Protein AF-A0A2S4XGX0-F1 (afdb_monomer_lite)

Secondary structure (DSSP, 8-state):
-TT-S-EEEESSHHHHHHHHTT--EEEE-SSS-HHHHSPPS-TTEEEE----S---TT-SS--TTGGGS-HHHHHHHHHHHHHHTPPPPPS----S------PPP------PPTT------PPPP------

Structure (mmCIF, N/CA/C/O backbone):
data_AF-A0A2S4XGX0-F1
#
_entry.id   AF-A0A2S4XGX0-F1
#
loop_
_atom_site.group_PDB
_atom_site.id
_atom_site.type_symbol
_atom_site.label_atom_id
_atom_site.label_alt_id
_atom_site.label_comp_id
_atom_site.label_asym_id
_atom_site.label_entity_id
_atom_site.label_seq_id
_atom_site.pdbx_PDB_ins_code
_atom_site.Cartn_x
_atom_site.Cartn_y
_atom_site.Cartn_z
_atom_site.occupancy
_atom_site.B_iso_or_equiv
_atom_site.auth_seq_id
_atom_site.auth_comp_id
_atom_site.auth_asym_id
_atom_site.auth_atom_id
_atom_site.pdbx_PDB_model_num
ATOM 1 N N . ILE A 1 1 ? -14.931 5.003 2.226 1.00 93.81 1 ILE A N 1
ATOM 2 C CA . ILE A 1 1 ? -13.626 5.184 2.912 1.00 93.81 1 ILE A CA 1
ATOM 3 C C . ILE A 1 1 ? -13.828 5.343 4.414 1.00 93.81 1 ILE A C 1
ATOM 5 O O . ILE A 1 1 ? -13.531 4.396 5.116 1.00 93.81 1 ILE A O 1
ATOM 9 N N . ALA A 1 2 ? -14.441 6.429 4.902 1.00 95.38 2 ALA A N 1
ATOM 10 C CA . ALA A 1 2 ? -14.555 6.726 6.343 1.00 95.38 2 ALA A CA 1
ATOM 11 C C . ALA A 1 2 ? -15.197 5.637 7.242 1.00 95.38 2 ALA A C 1
ATOM 13 O O . ALA A 1 2 ? -15.008 5.664 8.453 1.00 95.38 2 ALA A O 1
ATOM 14 N N . GLN A 1 3 ? -15.977 4.712 6.675 1.00 94.31 3 GLN A N 1
ATOM 15 C CA . GLN A 1 3 ? -16.642 3.620 7.403 1.00 94.31 3 GLN A CA 1
ATOM 16 C C . GLN A 1 3 ? -16.050 2.232 7.097 1.00 94.31 3 GLN A C 1
ATOM 18 O O . GLN A 1 3 ? -16.611 1.229 7.523 1.00 94.31 3 GLN A O 1
ATOM 23 N N . ALA A 1 4 ? -14.961 2.147 6.327 1.00 95.56 4 ALA A N 1
ATOM 24 C CA . ALA A 1 4 ? -14.308 0.867 6.064 1.00 95.56 4 ALA A CA 1
ATOM 25 C C . ALA A 1 4 ? -13.554 0.388 7.314 1.00 95.56 4 ALA A C 1
ATOM 27 O O . ALA A 1 4 ? -12.983 1.204 8.036 1.00 95.56 4 ALA A O 1
ATOM 28 N N . ALA A 1 5 ? -13.522 -0.929 7.536 1.00 94.56 5 ALA A N 1
ATOM 29 C CA . ALA A 1 5 ? -12.674 -1.528 8.567 1.00 94.56 5 ALA A CA 1
ATOM 30 C C . ALA A 1 5 ? -11.188 -1.353 8.213 1.00 94.56 5 ALA A C 1
ATOM 32 O O . ALA A 1 5 ? -10.407 -0.862 9.022 1.00 94.56 5 ALA A O 1
ATOM 33 N N . VAL A 1 6 ? -10.828 -1.666 6.963 1.00 96.81 6 VAL A N 1
ATOM 34 C CA . VAL A 1 6 ? -9.501 -1.438 6.379 1.00 96.81 6 VAL A CA 1
ATOM 35 C C . VAL A 1 6 ? -9.666 -1.042 4.907 1.00 96.81 6 VAL A C 1
ATOM 37 O O . VAL A 1 6 ? -10.494 -1.620 4.202 1.00 96.81 6 VAL A O 1
ATOM 40 N N . LEU A 1 7 ? -8.894 -0.063 4.427 1.00 97.88 7 LEU A N 1
ATOM 41 C CA . LEU A 1 7 ? -8.760 0.253 3.001 1.00 97.88 7 LEU A CA 1
ATOM 42 C C . LEU A 1 7 ? -7.468 -0.350 2.437 1.00 97.88 7 LEU A C 1
ATOM 44 O O . LEU A 1 7 ? -6.387 -0.076 2.949 1.00 97.88 7 LEU A O 1
ATOM 48 N N . ILE A 1 8 ? -7.569 -1.077 1.327 1.00 98.06 8 ILE A N 1
ATOM 49 C CA . ILE A 1 8 ? -6.419 -1.484 0.510 1.00 98.06 8 ILE A CA 1
ATOM 50 C C . ILE A 1 8 ? -6.469 -0.674 -0.788 1.00 98.06 8 ILE A C 1
ATOM 52 O O . ILE A 1 8 ? -7.519 -0.606 -1.426 1.00 98.06 8 ILE A O 1
ATOM 56 N N . SER A 1 9 ? -5.372 -0.014 -1.156 1.00 97.81 9 SER A N 1
ATOM 57 C CA . SER A 1 9 ? -5.316 0.867 -2.333 1.00 97.81 9 SER A CA 1
ATOM 58 C C . SER A 1 9 ? -3.892 0.976 -2.874 1.00 97.81 9 SER A C 1
ATOM 60 O O . SER A 1 9 ? -2.938 0.838 -2.115 1.00 97.81 9 SER A O 1
ATOM 62 N N . GLY A 1 10 ? -3.733 1.301 -4.158 1.00 96.44 10 GLY A N 1
ATOM 63 C CA . GLY A 1 10 ? -2.476 1.878 -4.653 1.00 96.44 10 GLY A CA 1
ATOM 64 C C . GLY A 1 10 ? -2.247 3.299 -4.112 1.00 96.44 10 GLY A C 1
ATOM 65 O O . GLY A 1 10 ? -3.129 3.858 -3.445 1.00 96.44 10 GLY A O 1
ATOM 66 N N . ASP A 1 11 ? -1.084 3.880 -4.419 1.00 94.94 11 ASP A N 1
ATOM 67 C CA . ASP A 1 11 ? -0.736 5.282 -4.125 1.00 94.94 11 ASP A CA 1
ATOM 68 C C . ASP A 1 11 ? -1.547 6.267 -4.986 1.00 94.94 11 ASP A C 1
ATOM 70 O O . ASP A 1 11 ? -1.103 6.784 -6.009 1.00 94.94 11 ASP A O 1
ATOM 74 N N . THR A 1 12 ? -2.806 6.457 -4.600 1.00 92.88 12 THR A N 1
ATOM 75 C CA . THR A 1 12 ? -3.784 7.312 -5.278 1.00 92.88 12 THR A CA 1
ATOM 76 C C . THR A 1 12 ? -4.555 8.154 -4.262 1.00 92.88 12 THR A C 1
ATOM 78 O O . THR A 1 12 ? -4.485 7.929 -3.053 1.00 92.88 12 THR A O 1
ATOM 81 N N . GLY A 1 13 ? -5.383 9.096 -4.736 1.00 95.00 13 GLY A N 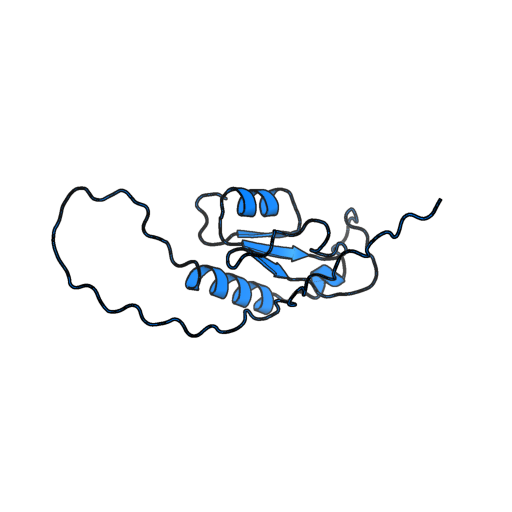1
ATOM 82 C CA . GLY A 1 13 ? -6.215 9.966 -3.884 1.00 95.00 13 GLY A CA 1
ATOM 83 C C . GLY A 1 13 ? -6.993 9.235 -2.775 1.00 95.00 13 GLY A C 1
ATOM 84 O O . GLY A 1 13 ? -7.122 9.736 -1.661 1.00 95.00 13 GLY A O 1
ATOM 85 N N . THR A 1 14 ? -7.453 8.011 -3.036 1.00 97.06 14 THR A N 1
ATOM 86 C CA . THR A 1 14 ? -8.114 7.127 -2.062 1.00 97.06 14 THR A CA 1
ATOM 87 C C . THR A 1 14 ? -7.253 6.795 -0.839 1.00 97.06 14 THR A C 1
ATOM 89 O O . THR A 1 14 ? -7.779 6.790 0.275 1.00 97.06 14 THR A O 1
ATOM 92 N N . ALA A 1 15 ? -5.946 6.573 -1.004 1.00 96.88 15 ALA A N 1
ATOM 93 C CA . ALA A 1 15 ? -5.021 6.328 0.105 1.00 96.88 15 ALA A CA 1
ATOM 94 C C . ALA A 1 15 ? -4.878 7.569 1.007 1.00 96.88 15 ALA A C 1
ATOM 96 O O . ALA A 1 15 ? -4.887 7.468 2.240 1.00 96.88 15 ALA A O 1
ATOM 97 N N . HIS A 1 16 ? -4.844 8.760 0.407 1.00 96.94 16 HIS A N 1
ATOM 98 C CA . HIS A 1 16 ? -4.835 10.018 1.155 1.00 96.94 16 HIS A CA 1
ATOM 99 C C . HIS A 1 16 ? -6.152 10.260 1.898 1.00 96.94 16 HIS A C 1
ATOM 101 O O . HIS A 1 16 ? -6.134 10.705 3.044 1.00 96.94 16 HIS A O 1
ATOM 107 N N . LEU A 1 17 ? -7.296 9.905 1.303 1.00 98.00 17 LEU A N 1
ATOM 108 C CA . LEU A 1 17 ? -8.590 9.984 1.984 1.00 98.00 17 LEU A CA 1
ATOM 109 C C . LEU A 1 17 ? -8.671 9.034 3.187 1.00 98.00 17 LEU A C 1
ATOM 111 O O . LEU A 1 17 ? -9.249 9.407 4.206 1.00 98.00 17 LEU A O 1
ATOM 115 N N . ALA A 1 18 ? -8.077 7.837 3.119 1.00 97.31 18 ALA A N 1
ATOM 116 C CA . ALA A 1 18 ? -7.988 6.966 4.295 1.00 97.31 18 ALA A CA 1
ATOM 117 C C . ALA A 1 18 ? -7.156 7.599 5.414 1.00 97.31 18 ALA A C 1
ATOM 119 O O . ALA A 1 18 ? -7.566 7.559 6.573 1.00 97.31 18 ALA A O 1
ATOM 120 N N . THR A 1 19 ? -6.050 8.256 5.058 1.00 96.06 19 THR A N 1
ATOM 121 C CA . THR A 1 19 ? -5.228 9.011 6.014 1.00 96.06 19 THR A CA 1
ATOM 122 C C . THR A 1 19 ? -6.029 10.153 6.648 1.00 96.06 19 THR A C 1
ATOM 124 O O . THR A 1 19 ? -6.073 10.273 7.870 1.00 96.06 19 THR A O 1
ATOM 127 N N . ALA A 1 20 ? -6.739 10.947 5.839 1.00 96.56 20 ALA A N 1
ATOM 128 C CA . ALA A 1 20 ? -7.548 12.076 6.304 1.00 96.56 20 ALA A CA 1
ATOM 129 C C . ALA A 1 20 ? -8.703 11.655 7.230 1.00 96.56 20 ALA A C 1
ATOM 131 O O . ALA A 1 20 ? -9.023 12.357 8.186 1.00 96.56 20 ALA A O 1
ATOM 132 N N . HIS A 1 21 ? -9.313 10.496 6.975 1.00 96.56 21 HIS A N 1
ATOM 133 C CA . HIS A 1 21 ? -10.384 9.948 7.809 1.00 96.56 21 HIS A CA 1
ATOM 134 C C . HIS A 1 21 ? -9.890 9.041 8.945 1.00 96.56 21 HIS A C 1
ATOM 136 O O . HIS A 1 21 ? -10.717 8.455 9.646 1.00 96.56 21 HIS A O 1
ATOM 142 N N . ALA A 1 22 ? -8.572 8.895 9.125 1.00 94.88 22 ALA A N 1
ATOM 143 C CA . ALA A 1 22 ? -7.961 7.944 10.059 1.00 94.88 22 ALA A CA 1
ATOM 144 C C . ALA A 1 22 ? -8.487 6.497 9.909 1.00 94.88 22 ALA A C 1
ATOM 146 O O . ALA A 1 22 ? -8.479 5.713 10.869 1.00 94.88 22 ALA A O 1
ATOM 147 N N . THR A 1 23 ? -8.945 6.151 8.701 1.00 96.25 23 THR A N 1
ATOM 148 C CA . THR A 1 23 ? -9.368 4.805 8.316 1.00 96.25 23 THR A CA 1
ATOM 149 C C . THR A 1 23 ? -8.123 3.928 8.203 1.00 96.25 23 THR A C 1
ATOM 151 O O . THR A 1 23 ? -7.210 4.314 7.469 1.00 96.25 23 THR A O 1
ATOM 154 N N . PRO A 1 24 ? -8.057 2.771 8.889 1.00 96.94 24 PRO A N 1
ATOM 155 C CA . PRO A 1 24 ? -6.921 1.863 8.765 1.00 96.94 24 PRO A CA 1
ATOM 156 C C . PRO A 1 24 ? -6.648 1.527 7.301 1.00 96.94 24 PRO A C 1
ATOM 158 O O . PRO A 1 24 ? -7.591 1.313 6.535 1.00 96.94 24 PRO A O 1
ATOM 161 N N . SER A 1 25 ? -5.384 1.509 6.883 1.00 97.12 25 SER A N 1
ATOM 162 C CA . SER A 1 25 ? -5.067 1.297 5.472 1.00 97.12 25 SER A CA 1
ATOM 163 C C . SER A 1 25 ? -3.772 0.549 5.207 1.00 97.12 25 SER A C 1
ATOM 165 O O . SER A 1 25 ? -2.792 0.666 5.944 1.00 97.12 25 SER A O 1
ATOM 167 N N . VAL A 1 26 ? -3.769 -0.162 4.083 1.00 98.12 26 VAL A N 1
ATOM 168 C CA . VAL A 1 26 ? -2.592 -0.737 3.438 1.00 98.12 26 VAL A CA 1
ATOM 169 C C . VAL A 1 26 ? -2.469 -0.098 2.056 1.00 98.12 26 VAL A C 1
ATOM 171 O O . VAL A 1 26 ? -3.332 -0.289 1.198 1.00 98.12 26 VAL A O 1
ATOM 174 N N . THR A 1 27 ? -1.415 0.685 1.848 1.00 98.25 27 THR A N 1
ATOM 175 C CA . THR A 1 27 ? -1.142 1.357 0.575 1.00 98.25 27 THR A CA 1
ATOM 176 C C . THR A 1 27 ? -0.011 0.644 -0.156 1.00 98.25 27 THR A C 1
ATOM 178 O O . THR A 1 27 ? 1.059 0.434 0.417 1.00 98.25 27 THR A O 1
ATOM 181 N N . LEU A 1 28 ? -0.252 0.274 -1.412 1.00 97.94 28 LEU A N 1
ATOM 182 C CA . LEU A 1 28 ? 0.685 -0.452 -2.265 1.00 97.94 28 LEU A CA 1
ATOM 183 C C . LEU A 1 28 ? 1.453 0.539 -3.142 1.00 97.94 28 LEU A C 1
ATOM 185 O O . LEU A 1 28 ? 0.849 1.288 -3.912 1.00 97.94 28 LEU A O 1
ATOM 189 N N . PHE A 1 29 ? 2.778 0.532 -3.037 1.00 97.31 29 PHE A N 1
ATOM 190 C CA . PHE A 1 29 ? 3.655 1.384 -3.835 1.00 97.31 29 PHE A CA 1
ATOM 191 C C . PHE A 1 29 ? 4.424 0.547 -4.855 1.00 97.31 29 PHE A C 1
ATOM 193 O O . PHE A 1 29 ? 4.901 -0.543 -4.543 1.00 97.31 29 PHE A O 1
ATOM 200 N N . GLY A 1 30 ? 4.586 1.089 -6.061 1.00 95.50 30 GLY A N 1
ATOM 201 C CA . GLY A 1 30 ? 5.454 0.526 -7.097 1.00 95.50 30 GLY A CA 1
ATOM 202 C C . GLY A 1 30 ? 6.640 1.443 -7.396 1.00 95.50 30 GLY A C 1
ATOM 203 O O . GLY A 1 30 ? 7.608 1.455 -6.629 1.00 95.50 30 GLY A O 1
ATOM 204 N N . PRO A 1 31 ? 6.560 2.255 -8.465 1.00 95.12 31 PRO A N 1
ATOM 205 C CA . PRO A 1 31 ? 7.704 3.005 -8.983 1.00 95.12 31 PRO A CA 1
ATOM 206 C C . PRO A 1 31 ? 8.088 4.201 -8.105 1.00 95.12 31 PRO A C 1
ATOM 208 O O . PRO A 1 31 ? 9.234 4.655 -8.120 1.00 95.12 31 PRO A O 1
ATOM 211 N N . VAL A 1 32 ? 7.132 4.725 -7.333 1.00 94.38 32 VAL A N 1
ATOM 212 C CA . VAL A 1 32 ? 7.313 5.911 -6.496 1.00 94.38 32 VAL A CA 1
ATOM 213 C C . VAL A 1 32 ? 7.466 5.486 -5.037 1.00 94.38 32 VAL A C 1
ATOM 215 O O . VAL A 1 32 ? 6.612 4.775 -4.513 1.00 94.38 32 VAL A O 1
ATOM 218 N N . PRO A 1 33 ? 8.543 5.900 -4.350 1.00 93.75 33 PRO A N 1
ATOM 219 C CA . PRO A 1 33 ? 8.773 5.499 -2.974 1.00 93.75 33 PRO A CA 1
ATOM 220 C C . PRO A 1 33 ? 7.821 6.218 -2.001 1.00 93.75 33 PRO A C 1
ATOM 222 O O . PRO A 1 33 ? 7.621 7.432 -2.121 1.00 93.75 33 PRO A O 1
ATOM 225 N N . PRO A 1 34 ? 7.365 5.541 -0.930 1.00 95.12 34 PRO A N 1
ATOM 226 C CA . PRO A 1 34 ? 6.419 6.100 0.039 1.00 95.12 34 PRO A CA 1
ATOM 227 C C . PRO A 1 34 ? 6.956 7.308 0.816 1.00 95.12 34 PRO A C 1
ATOM 229 O O . PRO A 1 34 ? 6.189 8.042 1.422 1.00 95.12 34 PRO A O 1
ATOM 232 N N . ARG A 1 35 ? 8.265 7.584 0.792 1.00 93.50 35 ARG A N 1
ATOM 233 C CA . ARG A 1 35 ? 8.827 8.796 1.418 1.00 93.50 35 ARG A CA 1
ATOM 234 C C . ARG A 1 35 ? 8.378 10.105 0.753 1.00 93.50 35 ARG A C 1
ATOM 236 O O . ARG A 1 35 ? 8.573 11.159 1.346 1.00 93.50 35 ARG A O 1
ATOM 243 N N . LEU A 1 36 ? 7.876 10.046 -0.484 1.00 93.50 36 LEU A N 1
ATOM 244 C CA . LEU A 1 36 ? 7.464 11.229 -1.245 1.00 93.50 36 LEU A CA 1
ATOM 245 C C . LEU A 1 36 ? 5.987 11.563 -1.021 1.00 93.50 36 LEU A C 1
ATOM 247 O O . LEU A 1 36 ? 5.667 12.721 -0.775 1.00 93.50 36 LEU A O 1
ATOM 251 N N . TRP A 1 37 ? 5.119 10.548 -1.065 1.00 92.12 37 TRP A N 1
ATOM 252 C CA . TRP A 1 37 ? 3.659 10.725 -1.028 1.00 92.12 37 TRP A CA 1
ATOM 253 C C . TRP A 1 37 ? 2.943 9.800 -0.043 1.00 92.12 37 TRP A C 1
ATOM 255 O O . TRP A 1 37 ? 1.732 9.885 0.131 1.00 92.12 37 TRP A O 1
ATOM 265 N N . GLY A 1 38 ? 3.677 8.928 0.645 1.00 93.25 38 GLY A N 1
ATOM 266 C CA . GLY A 1 38 ? 3.090 7.986 1.582 1.00 93.25 38 GLY A CA 1
ATOM 267 C C . GLY A 1 38 ? 2.526 8.639 2.843 1.00 93.25 38 GLY A C 1
ATOM 268 O O . GLY A 1 38 ? 2.809 9.802 3.150 1.00 93.25 38 GLY A O 1
ATOM 269 N N . PRO A 1 39 ? 1.707 7.883 3.594 1.00 92.69 39 PRO A N 1
ATOM 270 C CA . PRO A 1 39 ? 1.096 8.379 4.816 1.00 92.69 39 PRO A CA 1
ATOM 271 C C . PRO A 1 39 ? 2.174 8.765 5.845 1.00 92.69 39 PRO A C 1
ATOM 273 O O . PRO A 1 39 ? 3.217 8.106 5.926 1.00 92.69 39 PRO A O 1
ATOM 276 N N . 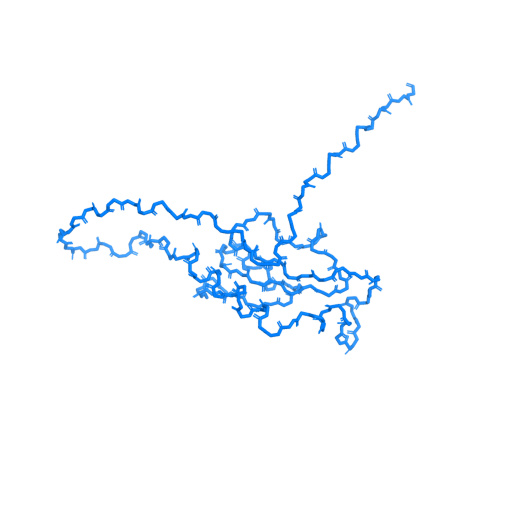PRO A 1 40 ? 1.932 9.792 6.681 1.00 91.31 40 PRO A N 1
ATOM 277 C CA . PRO A 1 40 ? 2.789 10.073 7.825 1.00 91.31 40 PRO A CA 1
ATOM 278 C C . PRO A 1 40 ? 2.933 8.839 8.735 1.00 91.31 40 PRO A C 1
ATOM 280 O O . PRO A 1 40 ? 1.993 8.041 8.823 1.00 91.31 40 PRO A O 1
ATOM 283 N N . PRO A 1 41 ? 4.059 8.684 9.460 1.00 88.94 41 PRO A N 1
ATOM 284 C CA . PRO A 1 41 ? 4.266 7.551 10.358 1.00 88.94 41 PRO A CA 1
ATOM 285 C C . PRO A 1 41 ? 3.114 7.386 11.359 1.00 88.94 41 PRO A C 1
ATOM 287 O O . PRO A 1 41 ? 2.849 8.269 12.174 1.00 88.94 41 PRO A O 1
ATOM 290 N N . SER A 1 42 ? 2.425 6.250 11.289 1.00 88.94 42 SER A N 1
ATOM 291 C CA . SER A 1 42 ? 1.244 5.939 12.093 1.00 88.94 42 SER A CA 1
ATOM 292 C C . SER A 1 42 ? 1.066 4.429 12.185 1.00 88.94 42 SER A C 1
ATOM 294 O O . SER A 1 42 ? 1.401 3.702 11.255 1.00 88.94 42 SER A O 1
ATOM 296 N N . GLU A 1 43 ? 0.494 3.949 13.288 1.00 89.19 43 GLU A N 1
ATOM 297 C CA . GLU A 1 43 ? 0.134 2.533 13.432 1.00 89.19 43 GLU A CA 1
ATOM 298 C C . GLU A 1 43 ? -1.082 2.157 12.563 1.00 89.19 43 GLU A C 1
ATOM 300 O O . GLU A 1 43 ? -1.266 0.983 12.263 1.00 89.19 43 GLU A O 1
ATOM 305 N N . ARG A 1 44 ? -1.865 3.148 12.102 1.00 92.56 44 ARG A N 1
ATOM 306 C CA . ARG A 1 44 ? -3.085 2.955 11.292 1.00 92.56 44 ARG A CA 1
ATOM 307 C C . ARG A 1 44 ? -2.828 2.765 9.798 1.00 92.56 44 ARG A C 1
ATOM 309 O O . ARG A 1 44 ? -3.740 2.377 9.076 1.00 92.56 44 ARG A O 1
ATOM 316 N N . HIS A 1 45 ? -1.635 3.106 9.316 1.00 95.31 45 HIS A N 1
ATOM 317 C CA . HIS A 1 45 ? -1.349 3.141 7.885 1.00 95.31 45 HIS A CA 1
ATOM 318 C C . HIS A 1 45 ? -0.049 2.400 7.592 1.00 95.31 45 HIS A C 1
ATOM 320 O O . HIS A 1 45 ? 1.026 2.804 8.033 1.00 95.31 45 HIS A O 1
ATOM 326 N N . THR A 1 46 ? -0.147 1.324 6.821 1.00 96.44 46 THR A N 1
ATOM 327 C CA . THR A 1 46 ? 1.000 0.553 6.346 1.00 96.44 46 THR A CA 1
ATOM 328 C C . THR A 1 46 ? 1.248 0.874 4.879 1.00 96.44 46 THR A C 1
ATOM 330 O O . THR A 1 46 ? 0.344 0.762 4.058 1.00 96.44 46 THR A O 1
ATOM 333 N N . ALA A 1 47 ? 2.480 1.248 4.540 1.00 97.31 47 ALA A N 1
ATOM 334 C CA . ALA A 1 47 ? 2.943 1.329 3.160 1.00 97.31 47 ALA A CA 1
ATOM 335 C C . ALA A 1 47 ? 3.734 0.057 2.829 1.00 97.31 47 ALA A C 1
ATOM 337 O O . ALA A 1 47 ? 4.765 -0.194 3.455 1.00 97.31 47 ALA A O 1
ATOM 338 N N . LEU A 1 48 ? 3.253 -0.732 1.868 1.00 97.75 48 LEU A N 1
ATOM 339 C CA . LEU A 1 48 ? 3.989 -1.866 1.314 1.00 97.75 48 LEU A CA 1
ATOM 340 C C . LEU A 1 48 ? 4.758 -1.395 0.087 1.00 97.75 48 LEU A C 1
ATOM 342 O O . LEU A 1 48 ? 4.190 -0.769 -0.811 1.00 97.75 48 LEU A O 1
ATOM 346 N N . TRP A 1 49 ? 6.060 -1.657 0.079 1.00 97.12 49 TRP A N 1
ATOM 347 C CA . TRP A 1 49 ? 6.945 -1.219 -0.985 1.00 97.12 49 TRP A CA 1
ATOM 348 C C . TRP A 1 49 ? 8.228 -2.041 -0.999 1.00 97.12 49 TRP A C 1
ATOM 350 O O . TRP A 1 49 ? 8.881 -2.195 0.036 1.00 97.12 49 TRP A O 1
ATOM 360 N N . HIS A 1 50 ? 8.631 -2.478 -2.190 1.00 95.94 50 HIS A N 1
ATOM 361 C CA . HIS A 1 50 ? 9.912 -3.137 -2.421 1.00 95.94 50 HIS A CA 1
ATOM 362 C C . HIS A 1 50 ? 10.837 -2.196 -3.208 1.00 95.94 50 HIS A C 1
ATOM 364 O O . HIS A 1 50 ? 10.461 -1.754 -4.294 1.00 95.94 50 HIS A O 1
ATOM 370 N N . PRO A 1 51 ? 12.040 -1.865 -2.699 1.00 94.56 51 PRO A N 1
ATOM 371 C CA . PRO A 1 51 ? 12.938 -0.935 -3.374 1.00 94.56 51 PRO A CA 1
ATOM 372 C C . PRO A 1 51 ? 13.467 -1.504 -4.696 1.00 94.56 51 PRO A C 1
ATOM 374 O O . PRO A 1 51 ? 13.760 -2.695 -4.815 1.00 94.56 51 PRO A O 1
ATOM 377 N N . GLY A 1 52 ? 13.656 -0.624 -5.676 1.00 92.25 52 GLY A N 1
ATOM 378 C CA . GLY A 1 52 ? 14.184 -0.971 -6.990 1.00 92.25 52 GLY A CA 1
ATOM 379 C C . GLY A 1 52 ? 14.494 0.262 -7.843 1.00 92.25 52 GLY A C 1
ATOM 380 O O . GLY A 1 52 ? 14.495 1.379 -7.315 1.00 92.25 52 GLY A O 1
ATOM 381 N N . PRO A 1 53 ? 14.813 0.073 -9.138 1.00 91.31 53 PRO A N 1
ATOM 382 C CA . PRO A 1 53 ? 15.068 1.187 -10.046 1.00 91.31 53 PRO A CA 1
ATOM 383 C C . PRO A 1 53 ? 13.821 2.078 -10.195 1.00 91.31 53 PRO A C 1
ATOM 385 O O . PRO A 1 53 ? 12.709 1.594 -9.985 1.00 91.31 53 PRO A O 1
ATOM 388 N N . PRO A 1 54 ? 13.978 3.362 -10.565 1.00 87.69 54 PRO A N 1
ATOM 389 C CA . PRO A 1 54 ? 12.839 4.217 -10.885 1.00 87.69 54 PRO A CA 1
ATOM 390 C C . PRO A 1 54 ? 11.996 3.610 -12.014 1.00 87.69 54 PRO A C 1
ATOM 392 O O . PRO A 1 54 ? 12.554 3.129 -13.001 1.00 87.69 54 PRO A O 1
ATOM 395 N N . GLY A 1 55 ? 10.674 3.670 -11.872 1.00 91.56 55 GLY A N 1
ATOM 396 C CA . GLY A 1 55 ? 9.718 3.300 -12.917 1.00 91.56 55 GLY A CA 1
ATOM 397 C C . GLY A 1 55 ? 8.815 4.472 -13.307 1.00 91.56 55 GLY A C 1
ATOM 398 O O . GLY A 1 55 ? 8.969 5.583 -12.792 1.00 91.56 55 GLY A O 1
ATOM 399 N N . ASP A 1 56 ? 7.871 4.223 -14.213 1.00 94.62 56 ASP A N 1
ATOM 400 C CA . ASP A 1 56 ? 6.908 5.222 -14.686 1.00 94.62 56 ASP A CA 1
ATOM 401 C C . ASP A 1 56 ? 5.601 5.157 -13.867 1.00 94.62 56 ASP A C 1
ATOM 403 O O . ASP A 1 56 ? 4.851 4.188 -14.001 1.00 94.62 56 ASP A O 1
ATOM 407 N N . PRO A 1 57 ? 5.284 6.161 -13.024 1.00 92.19 57 PRO A N 1
ATOM 408 C CA . PRO A 1 57 ? 4.024 6.196 -12.275 1.00 92.19 57 PRO A CA 1
ATOM 409 C C . PRO A 1 57 ? 2.777 6.378 -13.146 1.00 92.19 57 PRO A C 1
ATOM 411 O O . PRO A 1 57 ? 1.666 6.183 -12.655 1.00 92.19 57 PRO A O 1
ATOM 414 N N . HIS A 1 58 ? 2.941 6.783 -14.405 1.00 92.50 58 HIS A N 1
ATOM 415 C CA . HIS A 1 58 ? 1.857 7.024 -15.354 1.00 92.50 58 HIS A CA 1
ATOM 416 C C . HIS A 1 58 ? 1.853 6.008 -16.506 1.00 92.50 58 HIS A C 1
ATOM 418 O O . HIS A 1 58 ? 1.142 6.206 -17.493 1.00 92.50 58 HIS A O 1
ATOM 424 N N . GLY A 1 59 ? 2.624 4.924 -16.370 1.00 92.81 59 GLY A N 1
ATOM 425 C CA . GLY A 1 59 ? 2.703 3.857 -17.357 1.00 92.81 59 GLY A CA 1
ATOM 426 C C . GLY A 1 59 ? 1.362 3.148 -17.558 1.00 92.81 59 GLY A C 1
ATOM 427 O O . GLY A 1 59 ? 0.504 3.115 -16.676 1.00 92.81 59 GLY A O 1
ATOM 428 N N . THR A 1 60 ? 1.179 2.552 -18.734 1.00 96.25 60 THR A N 1
ATOM 429 C CA . THR A 1 60 ? -0.041 1.795 -19.067 1.00 96.25 60 THR A CA 1
ATOM 430 C C . THR A 1 60 ? -0.014 0.352 -18.567 1.00 96.25 60 THR A C 1
ATOM 432 O O . THR A 1 60 ? -1.042 -0.315 -18.601 1.00 96.25 60 THR A O 1
ATOM 435 N N . GLU A 1 61 ? 1.144 -0.123 -18.109 1.00 96.12 61 GLU A N 1
ATOM 436 C CA . GLU A 1 61 ? 1.338 -1.448 -17.522 1.00 96.12 61 GLU A CA 1
ATOM 437 C C . GLU A 1 61 ? 1.692 -1.324 -16.033 1.00 96.12 61 GLU A C 1
ATOM 439 O O . GLU A 1 61 ? 2.354 -0.355 -15.644 1.00 96.12 61 GLU A O 1
ATOM 444 N N . PRO A 1 62 ? 1.303 -2.294 -15.185 1.00 95.00 62 PRO A N 1
ATOM 445 C CA . PRO A 1 62 ? 1.710 -2.302 -13.788 1.00 95.00 62 PRO A CA 1
ATOM 446 C C . PRO A 1 62 ? 3.233 -2.350 -13.638 1.00 95.00 62 PRO A C 1
ATOM 448 O O . PRO A 1 62 ? 3.914 -3.190 -14.227 1.00 95.00 62 PRO A O 1
ATOM 451 N N . ASP A 1 63 ? 3.765 -1.472 -12.791 1.00 96.31 63 ASP A N 1
ATOM 452 C CA . ASP A 1 63 ? 5.196 -1.424 -12.517 1.00 96.31 63 ASP A CA 1
ATOM 453 C C . ASP A 1 63 ? 5.701 -2.741 -11.880 1.00 96.31 63 ASP A C 1
ATOM 455 O O . ASP A 1 63 ? 5.066 -3.269 -10.957 1.00 96.31 63 ASP A O 1
ATOM 459 N N . PRO A 1 64 ? 6.869 -3.267 -12.295 1.00 96.50 64 PRO A N 1
ATOM 460 C CA . PRO A 1 64 ? 7.420 -4.495 -11.730 1.00 96.50 64 PRO A CA 1
ATOM 461 C C . PRO A 1 64 ? 7.670 -4.460 -10.218 1.00 96.50 64 PRO A C 1
ATOM 463 O O . PRO A 1 64 ? 7.704 -5.524 -9.606 1.00 96.50 64 PRO A O 1
ATOM 466 N N . LEU A 1 65 ? 7.880 -3.295 -9.592 1.00 96.25 65 LEU A N 1
ATOM 467 C CA . LEU A 1 65 ? 8.021 -3.195 -8.135 1.00 96.25 65 LEU A CA 1
ATOM 468 C C . LEU A 1 65 ? 6.678 -3.332 -7.425 1.00 96.25 65 LEU A C 1
ATOM 470 O O . LEU A 1 65 ? 6.631 -3.955 -6.366 1.00 96.25 65 LEU A O 1
ATOM 474 N N . LEU A 1 66 ? 5.589 -2.834 -8.023 1.00 96.81 66 LEU A N 1
ATOM 475 C CA . LEU A 1 66 ? 4.238 -3.077 -7.511 1.00 96.81 66 LEU A CA 1
ATOM 476 C C . LEU A 1 66 ? 3.917 -4.576 -7.561 1.00 96.81 66 LEU A C 1
ATOM 478 O O . LEU A 1 66 ? 3.424 -5.134 -6.586 1.00 96.81 66 LEU A O 1
ATOM 482 N N . LEU A 1 67 ? 4.270 -5.241 -8.667 1.00 97.06 67 LEU A N 1
ATOM 483 C CA . LEU A 1 67 ? 4.047 -6.679 -8.862 1.00 97.06 67 LEU A CA 1
ATOM 484 C C . LEU A 1 67 ? 4.906 -7.582 -7.959 1.00 97.06 67 LEU A C 1
ATOM 486 O O . LEU A 1 67 ? 4.647 -8.780 -7.877 1.00 97.06 67 LEU A O 1
ATOM 490 N N . ARG A 1 68 ? 5.918 -7.041 -7.267 1.00 97.56 68 ARG A N 1
ATOM 491 C CA . ARG A 1 68 ? 6.661 -7.785 -6.233 1.00 97.56 68 ARG A CA 1
ATOM 492 C C . ARG A 1 68 ? 5.883 -7.919 -4.930 1.00 97.56 68 ARG A C 1
ATOM 494 O O . ARG A 1 68 ? 6.245 -8.764 -4.117 1.00 97.56 68 ARG A O 1
ATOM 501 N N . ILE A 1 69 ? 4.863 -7.089 -4.718 1.00 98.19 69 ILE A N 1
ATOM 502 C CA . ILE A 1 69 ? 4.015 -7.179 -3.535 1.00 98.19 69 ILE A CA 1
ATOM 503 C C . ILE A 1 69 ? 3.070 -8.368 -3.720 1.00 98.19 69 ILE A C 1
ATOM 505 O O . ILE A 1 69 ? 2.199 -8.361 -4.590 1.00 98.19 69 ILE A O 1
ATOM 509 N N . GLY A 1 70 ? 3.270 -9.404 -2.907 1.00 97.88 70 GLY A N 1
ATOM 510 C CA . GLY A 1 70 ? 2.469 -10.627 -2.954 1.00 97.88 70 GLY A CA 1
ATOM 511 C C . GLY A 1 70 ? 1.097 -10.454 -2.303 1.00 97.88 70 GLY A C 1
ATOM 512 O O . GLY A 1 70 ? 0.918 -9.627 -1.409 1.00 97.88 70 GLY A O 1
ATOM 513 N N . VAL A 1 71 ? 0.125 -11.276 -2.701 1.00 98.12 71 VAL A N 1
ATOM 514 C CA . VAL A 1 71 ? -1.232 -11.244 -2.123 1.00 98.12 71 VAL A CA 1
ATOM 515 C C . VAL A 1 71 ? -1.194 -11.547 -0.625 1.00 98.12 71 VAL A C 1
ATOM 517 O O . VAL A 1 71 ? -1.847 -10.866 0.161 1.00 98.12 71 VAL A O 1
ATOM 520 N N . GLU A 1 72 ? -0.392 -12.525 -0.216 1.00 98.00 72 GLU A N 1
ATOM 521 C CA . GLU A 1 72 ? -0.222 -12.921 1.181 1.00 98.00 72 GLU A CA 1
ATOM 522 C C . GLU A 1 72 ? 0.334 -11.768 2.025 1.00 98.00 72 GLU A C 1
ATOM 524 O O . GLU A 1 72 ? -0.145 -11.526 3.129 1.00 98.00 72 GLU A O 1
ATOM 529 N N . GLU A 1 73 ? 1.288 -11.002 1.487 1.00 98.06 73 GLU A N 1
ATOM 530 C CA . GLU A 1 73 ? 1.850 -9.818 2.148 1.00 98.06 73 GLU A CA 1
ATOM 531 C C . GLU A 1 73 ? 0.766 -8.761 2.415 1.00 98.06 73 GLU A C 1
ATOM 533 O O . GLU A 1 73 ? 0.688 -8.200 3.511 1.00 98.06 73 GLU A O 1
ATOM 538 N N . VAL A 1 74 ? -0.115 -8.531 1.436 1.00 98.25 74 VAL A N 1
ATOM 539 C CA . VAL A 1 74 ? -1.242 -7.597 1.564 1.00 98.25 74 VAL A CA 1
ATOM 540 C C . VAL A 1 74 ? -2.257 -8.087 2.594 1.00 98.25 74 VAL A C 1
ATOM 542 O O . VAL A 1 74 ? -2.715 -7.298 3.423 1.00 98.25 74 VAL A O 1
ATOM 545 N N . VAL A 1 75 ? -2.607 -9.375 2.564 1.00 97.62 75 VAL A N 1
ATOM 546 C CA . VAL A 1 75 ? -3.576 -9.969 3.496 1.00 97.62 75 VAL A CA 1
ATOM 547 C C . VAL A 1 75 ? -3.059 -9.905 4.932 1.00 97.62 75 VAL A C 1
ATOM 549 O O . VAL A 1 75 ? -3.793 -9.465 5.817 1.00 97.62 75 VAL A O 1
ATOM 552 N N . GLU A 1 76 ? -1.796 -10.257 5.173 1.00 96.69 76 GLU A N 1
ATOM 553 C CA . GLU A 1 76 ? -1.180 -10.163 6.502 1.00 96.69 76 GLU A CA 1
ATOM 554 C C . GLU A 1 76 ? -1.168 -8.719 7.022 1.00 96.69 76 GLU A C 1
ATOM 556 O O . GLU A 1 76 ? -1.527 -8.461 8.174 1.00 96.69 76 GLU A O 1
ATOM 561 N N . ALA A 1 77 ? -0.829 -7.751 6.164 1.00 95.81 77 ALA A N 1
ATOM 562 C CA . ALA A 1 77 ? -0.880 -6.337 6.524 1.00 95.81 77 ALA A CA 1
ATOM 563 C C . ALA A 1 77 ? -2.313 -5.872 6.845 1.00 95.81 77 ALA A C 1
ATOM 565 O O . ALA A 1 77 ? -2.522 -5.136 7.811 1.00 95.81 77 ALA A O 1
ATOM 566 N N . ALA A 1 78 ? -3.313 -6.314 6.080 1.00 96.12 78 ALA A N 1
ATOM 567 C CA . ALA A 1 78 ? -4.708 -5.945 6.308 1.00 96.12 78 ALA A CA 1
ATOM 568 C C . ALA A 1 78 ? -5.256 -6.538 7.616 1.00 96.12 78 ALA A C 1
ATOM 570 O O . ALA A 1 78 ? -5.886 -5.827 8.399 1.00 96.12 78 ALA A O 1
ATOM 571 N N . LEU A 1 79 ? -4.963 -7.810 7.898 1.00 95.00 79 LEU A N 1
ATOM 572 C CA . LEU A 1 79 ? -5.351 -8.468 9.148 1.00 95.00 79 LEU A CA 1
ATOM 573 C C . LEU A 1 79 ? -4.665 -7.841 10.365 1.00 95.00 79 LEU A C 1
ATOM 575 O O . LEU A 1 79 ? -5.269 -7.736 11.434 1.00 95.00 79 LEU A O 1
ATOM 579 N N . TRP A 1 80 ? -3.414 -7.399 10.217 1.00 90.88 80 TRP A N 1
ATOM 580 C CA . TRP A 1 80 ? -2.733 -6.625 11.250 1.00 90.88 80 TRP A CA 1
ATOM 581 C C . TRP A 1 80 ? -3.482 -5.323 11.558 1.00 90.88 80 TRP A C 1
ATOM 583 O O . TRP A 1 80 ? -3.754 -5.032 12.725 1.00 90.88 80 TRP A O 1
ATOM 593 N N . GLN A 1 81 ? -3.863 -4.571 10.520 1.00 90.19 81 GLN A N 1
ATOM 594 C CA . GLN A 1 81 ? -4.576 -3.301 10.670 1.00 90.19 81 GLN A CA 1
ATOM 595 C C . GLN A 1 81 ? -5.948 -3.466 11.330 1.00 90.19 81 GLN A C 1
ATOM 597 O O . GLN A 1 81 ? -6.279 -2.714 12.245 1.00 90.19 81 GLN A O 1
ATOM 602 N N . ASP A 1 82 ? -6.710 -4.489 10.946 1.00 87.69 82 ASP A N 1
ATOM 603 C CA . ASP A 1 82 ? -8.022 -4.775 11.539 1.00 87.69 82 ASP A CA 1
ATOM 604 C C . ASP A 1 82 ? -7.930 -5.097 13.047 1.00 87.69 82 ASP A C 1
ATOM 606 O O . ASP A 1 82 ? -8.734 -4.640 13.862 1.00 87.69 82 ASP A O 1
ATOM 610 N N . ARG A 1 83 ? -6.896 -5.844 13.460 1.00 79.12 83 ARG A N 1
ATOM 611 C CA . ARG A 1 83 ? -6.738 -6.318 14.849 1.00 79.12 83 ARG A CA 1
ATOM 612 C C . ARG A 1 83 ? -6.099 -5.307 15.796 1.00 79.12 83 ARG A C 1
ATOM 614 O O . ARG A 1 83 ? -6.403 -5.315 16.999 1.00 79.12 83 ARG A O 1
ATOM 621 N N . GLU A 1 84 ? -5.164 -4.505 15.298 1.00 68.44 84 GLU A N 1
ATOM 622 C CA . GLU A 1 84 ? -4.467 -3.490 16.095 1.00 68.44 84 GLU A CA 1
ATOM 623 C C . GLU A 1 84 ? -5.250 -2.184 16.150 1.00 68.44 84 GLU A C 1
ATOM 625 O O . GLU A 1 84 ? -5.282 -1.538 17.197 1.00 68.44 84 GLU A O 1
ATOM 630 N N . VAL A 1 85 ? -5.993 -1.866 15.089 1.00 59.47 85 VAL A N 1
ATOM 631 C CA . VAL A 1 85 ? -6.976 -0.783 15.097 1.00 59.47 85 VAL A CA 1
ATOM 632 C C . VAL A 1 85 ? -8.367 -1.317 15.438 1.00 59.47 85 VAL A C 1
ATOM 634 O O . VAL A 1 85 ? -9.378 -0.845 14.921 1.00 59.47 85 VAL A O 1
ATOM 637 N N . ALA A 1 86 ? -8.431 -2.282 16.365 1.00 55.16 86 ALA A N 1
ATOM 638 C CA . ALA A 1 86 ? -9.684 -2.640 17.014 1.00 55.16 86 ALA A CA 1
ATOM 639 C C . ALA A 1 86 ? -10.368 -1.343 17.489 1.00 55.16 86 ALA A C 1
ATOM 641 O O . ALA A 1 86 ? -9.689 -0.461 18.036 1.00 55.16 86 ALA A O 1
ATOM 642 N N . PRO A 1 87 ? -11.676 -1.180 17.243 1.00 48.94 87 PRO A N 1
ATOM 643 C CA . PRO A 1 87 ? -12.324 0.111 17.367 1.00 48.94 87 PRO A CA 1
ATOM 644 C C . PRO A 1 87 ? -12.130 0.673 18.777 1.00 48.94 87 PRO A C 1
ATOM 646 O O . PRO A 1 87 ? -12.426 0.013 19.773 1.00 48.94 87 PRO A O 1
ATOM 649 N N . MET A 1 88 ? -11.674 1.927 18.862 1.00 37.34 88 MET A N 1
ATOM 650 C CA . MET A 1 88 ? -12.076 2.753 19.997 1.00 37.34 88 MET A CA 1
ATOM 651 C C . MET A 1 88 ? -13.606 2.774 19.953 1.00 37.34 88 MET A C 1
ATOM 653 O O . MET A 1 88 ? -14.142 3.091 18.884 1.00 37.34 88 MET A O 1
ATOM 657 N N . PRO A 1 89 ? -14.315 2.394 21.032 1.00 38.09 89 PRO A N 1
ATOM 658 C CA . PRO A 1 89 ? -15.763 2.508 21.044 1.00 38.09 89 PRO A CA 1
ATOM 659 C C . PRO A 1 89 ? -16.100 3.947 20.659 1.00 38.09 89 PRO A C 1
ATOM 661 O O . PRO A 1 89 ? -15.563 4.890 21.248 1.00 38.09 89 PRO A O 1
ATOM 664 N N . ARG A 1 90 ? -16.919 4.125 19.617 1.00 40.59 90 ARG A N 1
ATOM 665 C CA . ARG A 1 90 ? -17.453 5.453 19.323 1.00 40.59 90 ARG A CA 1
ATOM 666 C C . ARG A 1 90 ? -18.192 5.895 20.580 1.00 40.59 90 ARG A C 1
ATOM 668 O O . ARG A 1 90 ? -19.053 5.172 21.073 1.00 40.59 90 ARG A O 1
ATOM 675 N N . ALA A 1 91 ? -17.817 7.048 21.125 1.00 43.81 91 ALA A N 1
ATOM 676 C CA . ALA A 1 91 ? -18.676 7.706 22.090 1.00 43.81 91 ALA A CA 1
ATOM 677 C C . ALA A 1 91 ? -20.021 7.968 21.387 1.00 43.81 91 ALA A C 1
ATOM 679 O O . ALA A 1 91 ? -20.024 8.588 20.324 1.00 43.81 91 ALA A O 1
ATOM 680 N N . ALA A 1 92 ? -21.103 7.470 21.994 1.00 45.16 92 ALA A N 1
ATOM 681 C CA . ALA A 1 92 ? -22.475 7.337 21.485 1.00 45.16 92 ALA A CA 1
ATOM 682 C C . ALA A 1 92 ? -22.650 6.148 20.516 1.00 45.16 92 ALA A C 1
ATOM 684 O O . ALA A 1 92 ? -22.107 6.140 19.419 1.00 45.16 92 ALA A O 1
ATOM 685 N N . GLU A 1 93 ? -23.360 5.082 20.881 1.00 43.03 93 GLU A N 1
ATOM 686 C CA . GLU A 1 93 ? -24.644 5.062 21.592 1.00 43.03 93 GLU A CA 1
ATOM 687 C C . GLU A 1 93 ? -24.524 4.504 23.020 1.00 43.03 93 GLU A C 1
ATOM 689 O O . GLU A 1 93 ? -24.372 3.306 23.241 1.00 43.03 93 GLU A O 1
ATOM 694 N N . ALA A 1 94 ? -24.587 5.396 24.006 1.00 43.91 94 ALA A N 1
ATOM 695 C CA . ALA A 1 94 ? -24.810 5.040 25.400 1.00 43.91 94 ALA A CA 1
ATOM 696 C C . ALA A 1 94 ? -26.083 5.747 25.858 1.00 43.91 94 ALA A C 1
ATOM 698 O O . ALA A 1 94 ? -26.037 6.626 26.711 1.00 43.91 94 ALA A O 1
ATOM 699 N N . ASP A 1 95 ? -27.208 5.352 25.266 1.00 42.78 95 ASP A N 1
ATOM 700 C CA . ASP A 1 95 ? -28.472 5.377 25.986 1.00 42.78 95 ASP A CA 1
ATOM 701 C C . ASP A 1 95 ? -28.670 3.993 26.611 1.00 42.78 95 ASP A C 1
ATOM 703 O O . ASP A 1 95 ? -28.941 3.008 25.934 1.00 42.78 95 ASP A O 1
ATOM 707 N N . GLY A 1 96 ? -28.466 3.948 27.930 1.00 39.72 96 GLY A N 1
ATOM 708 C CA . GLY A 1 96 ? -29.038 2.963 28.846 1.00 39.72 96 GLY A CA 1
ATOM 709 C C . GLY A 1 96 ? -28.532 1.520 28.770 1.00 39.72 96 GLY A C 1
ATOM 710 O O . GLY A 1 96 ? -29.110 0.695 28.077 1.00 39.72 96 GLY A O 1
ATOM 711 N N . ALA A 1 97 ? -27.572 1.163 29.629 1.00 37.56 97 ALA A N 1
ATOM 712 C CA . ALA A 1 97 ? -27.786 0.195 30.719 1.00 37.56 97 ALA A CA 1
ATOM 713 C C . ALA A 1 97 ? -26.467 -0.160 31.426 1.00 37.56 97 ALA A C 1
ATOM 715 O O . ALA A 1 97 ? -25.390 -0.214 30.840 1.00 37.56 97 ALA A O 1
ATOM 716 N N . ALA A 1 98 ? -26.587 -0.374 32.732 1.00 42.34 98 ALA A N 1
ATOM 717 C CA . ALA A 1 98 ? -25.519 -0.563 33.697 1.00 42.34 98 ALA A CA 1
ATOM 718 C C . ALA A 1 98 ? -24.735 -1.884 33.557 1.00 42.34 98 ALA A C 1
ATOM 720 O O . ALA A 1 98 ? -25.313 -2.943 33.347 1.00 42.34 98 ALA A O 1
ATOM 721 N N . GLY A 1 99 ? -23.437 -1.800 33.875 1.00 37.59 99 GLY A N 1
ATOM 722 C CA . GLY A 1 99 ? -22.738 -2.765 34.730 1.00 37.59 99 GLY A CA 1
ATOM 723 C C . GLY A 1 99 ? -22.091 -3.982 34.063 1.00 37.59 99 GLY A C 1
ATOM 724 O O . GLY A 1 99 ? -22.747 -4.989 33.848 1.00 37.59 99 GLY A O 1
ATOM 725 N N . ALA A 1 100 ? -20.762 -3.952 33.907 1.00 41.69 100 ALA A N 1
ATOM 726 C CA . ALA A 1 100 ? -19.899 -5.123 34.104 1.00 41.69 100 ALA A CA 1
ATOM 727 C C . ALA A 1 100 ? -18.421 -4.714 34.235 1.00 41.69 100 ALA A C 1
ATOM 729 O O . ALA A 1 100 ? -17.958 -3.742 33.645 1.00 41.69 100 ALA A O 1
ATOM 730 N N . SER A 1 101 ? -17.702 -5.476 35.055 1.00 41.06 101 SER A N 1
ATOM 731 C CA . SER A 1 101 ? -16.357 -5.253 35.592 1.00 41.06 101 SER A CA 1
ATOM 732 C C . SER A 1 101 ? -15.278 -4.823 34.590 1.00 41.06 101 SER A C 1
ATOM 734 O O . SER A 1 101 ? -15.061 -5.476 33.568 1.00 41.06 101 SER A O 1
ATOM 736 N N . ALA A 1 102 ? -14.495 -3.813 34.979 1.00 47.16 102 ALA A N 1
ATOM 737 C CA . ALA A 1 102 ? -13.271 -3.400 34.302 1.00 47.16 102 ALA A CA 1
ATOM 738 C C . ALA A 1 102 ? -12.195 -4.504 34.373 1.00 47.16 102 ALA A C 1
ATOM 740 O O . ALA A 1 102 ? -11.460 -4.635 35.354 1.00 47.16 102 ALA A O 1
ATOM 741 N N . GLY A 1 103 ? -12.092 -5.307 33.313 1.00 38.34 103 GLY A N 1
ATOM 742 C CA . GLY A 1 103 ? -10.961 -6.200 33.086 1.00 38.34 103 GLY A CA 1
ATOM 743 C C . GLY A 1 103 ? -9.684 -5.389 32.852 1.00 38.34 103 GLY A C 1
ATOM 744 O O . GLY A 1 103 ? -9.624 -4.540 31.967 1.00 38.34 103 GLY A O 1
ATOM 745 N N . ARG A 1 104 ? -8.654 -5.653 33.662 1.00 43.97 104 ARG A N 1
ATOM 746 C CA . ARG A 1 104 ? -7.316 -5.043 33.590 1.00 43.97 104 ARG A CA 1
ATOM 747 C C . ARG A 1 104 ? -6.789 -5.055 32.142 1.00 43.97 104 ARG A C 1
ATOM 749 O O . ARG A 1 104 ? -6.785 -6.127 31.530 1.00 43.97 104 ARG A O 1
ATOM 756 N N . PRO A 1 105 ? -6.301 -3.927 31.588 1.00 41.50 105 PRO A N 1
ATOM 757 C CA . PRO A 1 105 ? -5.853 -3.891 30.203 1.00 41.50 105 PRO A CA 1
ATOM 758 C C . PRO A 1 105 ? -4.666 -4.839 30.035 1.00 41.50 105 PRO A C 1
ATOM 760 O O . PRO A 1 105 ? -3.608 -4.665 30.648 1.00 41.50 105 PRO A O 1
ATOM 763 N N . ARG A 1 106 ? -4.849 -5.878 29.212 1.00 54.84 106 ARG A N 1
ATOM 764 C CA . ARG A 1 106 ? -3.750 -6.740 28.783 1.00 54.84 106 ARG A CA 1
ATOM 765 C C . ARG A 1 106 ? -2.786 -5.856 28.002 1.00 54.84 106 ARG A C 1
ATOM 767 O O . ARG A 1 106 ? -3.123 -5.392 26.917 1.00 54.84 106 ARG A O 1
ATOM 774 N N . ARG A 1 107 ? -1.604 -5.595 28.572 1.00 50.56 107 ARG A N 1
ATOM 775 C CA . ARG A 1 107 ? -0.498 -4.939 27.865 1.00 50.56 107 ARG A CA 1
ATOM 776 C C . ARG A 1 107 ? -0.248 -5.723 26.578 1.00 50.56 107 ARG A C 1
ATOM 778 O O . ARG A 1 107 ? 0.285 -6.830 26.633 1.00 50.56 107 ARG A O 1
ATOM 785 N N . ARG A 1 108 ? -0.676 -5.171 25.439 1.00 58.56 108 ARG A N 1
ATOM 786 C CA . ARG A 1 108 ? -0.396 -5.749 24.127 1.00 58.56 108 ARG A CA 1
ATOM 787 C C . ARG A 1 108 ? 1.113 -5.727 23.944 1.00 58.56 108 ARG A C 1
ATOM 789 O O . ARG A 1 108 ? 1.764 -4.688 24.064 1.00 58.56 108 ARG A O 1
ATOM 796 N N . ARG A 1 109 ? 1.683 -6.912 23.759 1.00 48.81 109 ARG A N 1
ATOM 797 C CA . ARG A 1 109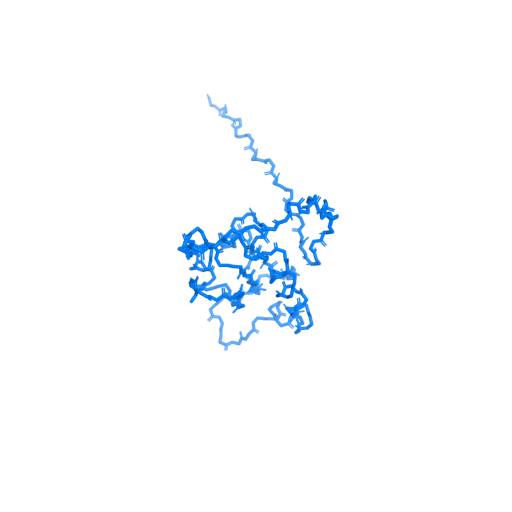 ? 3.099 -7.081 23.462 1.00 48.81 109 ARG A CA 1
ATOM 798 C C . ARG A 1 109 ? 3.322 -6.432 22.098 1.00 48.81 109 ARG A C 1
ATOM 800 O O . ARG A 1 109 ? 2.754 -6.908 21.125 1.00 48.81 109 ARG A O 1
ATOM 807 N N . ARG A 1 110 ? 4.103 -5.346 22.042 1.00 47.53 110 ARG A N 1
ATOM 808 C CA . ARG A 1 110 ? 4.549 -4.736 20.781 1.00 47.53 110 ARG A CA 1
ATOM 809 C C . ARG A 1 110 ? 5.217 -5.826 19.947 1.00 47.53 110 ARG A C 1
ATOM 811 O O . ARG A 1 110 ? 6.320 -6.258 20.275 1.00 47.53 110 ARG A O 1
ATOM 818 N N . VAL A 1 111 ? 4.537 -6.294 18.911 1.00 50.00 111 VAL A N 1
ATOM 819 C CA . VAL A 1 111 ? 5.153 -7.077 17.844 1.00 50.00 111 VAL A CA 1
ATOM 820 C C . VAL A 1 111 ? 5.269 -6.132 16.658 1.00 50.00 111 VAL A C 1
ATOM 822 O O . VAL A 1 111 ? 4.368 -5.349 16.380 1.00 50.0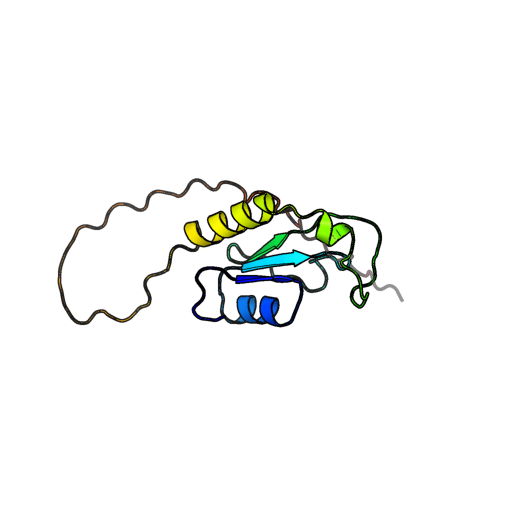0 111 VAL A O 1
ATOM 825 N N . ARG A 1 112 ? 6.447 -6.108 16.042 1.00 48.56 112 ARG A N 1
ATOM 826 C CA . ARG A 1 112 ? 6.748 -5.248 14.900 1.00 48.56 112 ARG A CA 1
ATOM 827 C C . ARG A 1 112 ? 5.867 -5.669 13.720 1.00 48.56 112 ARG A C 1
ATOM 829 O O . ARG A 1 112 ? 5.809 -6.861 13.432 1.00 48.56 112 ARG A O 1
ATOM 836 N N . ALA A 1 113 ? 5.230 -4.707 13.049 1.00 50.25 113 ALA A N 1
ATOM 837 C CA . ALA A 1 113 ? 4.465 -4.976 11.834 1.00 50.25 113 ALA A CA 1
ATOM 838 C C . ALA A 1 113 ? 5.348 -5.710 10.797 1.00 50.25 113 ALA A C 1
ATOM 840 O O . ALA A 1 113 ? 6.507 -5.312 10.605 1.00 50.25 113 ALA A O 1
ATOM 841 N N . PRO A 1 114 ? 4.848 -6.777 10.149 1.00 44.75 114 PRO A N 1
ATOM 842 C CA . PRO A 1 114 ? 5.567 -7.437 9.065 1.00 44.75 114 PRO A CA 1
ATOM 843 C C . PRO A 1 114 ? 5.773 -6.453 7.902 1.00 44.75 114 PRO A C 1
ATOM 845 O O . PRO A 1 114 ? 4.931 -5.599 7.644 1.00 44.75 114 PRO A O 1
ATOM 848 N N . GLY A 1 115 ? 6.940 -6.506 7.254 1.00 47.06 115 GLY A N 1
ATOM 849 C CA . GLY A 1 115 ? 7.248 -5.690 6.067 1.00 47.06 115 GLY A CA 1
ATOM 850 C C . GLY A 1 115 ? 7.475 -4.188 6.296 1.00 47.06 115 GLY A C 1
ATOM 851 O O . GLY A 1 115 ? 8.020 -3.524 5.420 1.00 47.06 115 GLY A O 1
ATOM 852 N N . ALA A 1 116 ? 7.152 -3.633 7.471 1.00 47.53 116 ALA A N 1
ATOM 853 C CA . ALA A 1 116 ? 7.388 -2.219 7.755 1.00 47.53 116 ALA A CA 1
ATOM 854 C C . ALA A 1 116 ? 8.895 -1.922 7.805 1.00 47.53 116 ALA A C 1
ATOM 856 O O . ALA A 1 116 ? 9.571 -2.187 8.808 1.00 47.53 116 ALA A O 1
ATOM 857 N N . VAL A 1 117 ? 9.443 -1.364 6.727 1.00 47.44 117 VAL A N 1
ATOM 858 C CA . VAL A 1 117 ? 10.775 -0.759 6.752 1.00 47.44 117 VAL A CA 1
ATOM 859 C C . VAL A 1 117 ? 10.721 0.384 7.777 1.00 47.44 117 VAL A C 1
ATOM 861 O O . VAL A 1 117 ? 9.942 1.321 7.594 1.00 47.44 117 VAL A O 1
ATOM 864 N N . PRO A 1 118 ? 11.483 0.328 8.886 1.00 40.97 118 PRO A N 1
ATOM 865 C CA . PRO A 1 118 ? 11.526 1.435 9.820 1.00 40.97 118 PRO A CA 1
ATOM 866 C C . PRO A 1 118 ? 12.269 2.579 9.135 1.00 40.97 118 PRO A C 1
ATOM 868 O O . PRO A 1 118 ? 13.460 2.471 8.847 1.00 40.97 118 PRO A O 1
ATOM 871 N N . TYR A 1 119 ? 11.577 3.681 8.865 1.00 42.62 119 TYR A N 1
ATOM 872 C CA . TYR A 1 119 ? 12.247 4.914 8.485 1.00 42.62 119 TYR A CA 1
ATOM 873 C C . TYR A 1 119 ? 12.781 5.586 9.755 1.00 42.62 119 TYR A C 1
ATOM 875 O O . TYR A 1 119 ? 12.044 6.241 10.492 1.00 42.62 119 TYR A O 1
ATOM 883 N N . HIS A 1 120 ? 14.075 5.409 10.027 1.00 39.41 120 HIS A N 1
ATOM 884 C CA . HIS A 1 120 ? 14.807 6.317 10.901 1.00 39.41 120 HIS A CA 1
ATOM 885 C C . HIS A 1 120 ? 14.977 7.626 10.137 1.00 39.41 120 HIS A C 1
ATOM 887 O O . HIS A 1 120 ? 15.667 7.661 9.120 1.00 39.41 120 HIS A O 1
ATOM 893 N N . GLY A 1 121 ? 14.314 8.688 10.600 1.00 33.62 121 GLY A N 1
ATOM 894 C CA . GLY A 1 121 ? 14.463 10.018 10.025 1.00 33.62 121 GLY A CA 1
ATOM 895 C C . GLY A 1 121 ? 15.937 10.391 9.920 1.00 33.62 121 GLY A C 1
ATOM 896 O O . GLY A 1 121 ? 16.595 10.605 10.936 1.00 33.62 121 GLY A O 1
ATOM 897 N N . ALA A 1 122 ? 16.456 10.458 8.694 1.00 39.75 122 ALA A N 1
ATOM 898 C CA . ALA A 1 122 ? 17.755 11.053 8.449 1.00 39.75 122 ALA A CA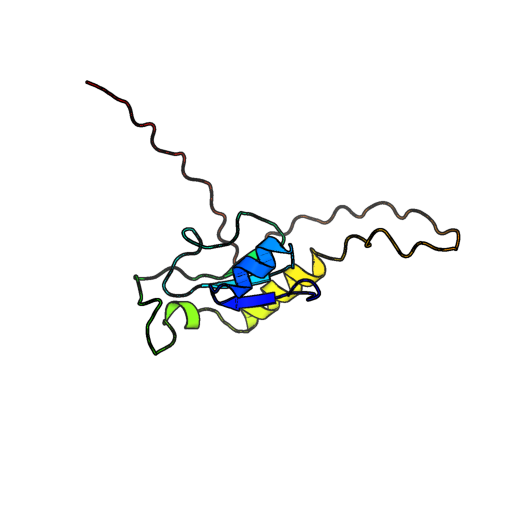 1
ATOM 899 C C . ALA A 1 122 ? 17.672 12.524 8.871 1.00 39.75 122 ALA A C 1
ATOM 901 O O . ALA A 1 122 ? 16.798 13.270 8.419 1.00 39.75 122 ALA A O 1
ATOM 902 N N . ALA A 1 123 ? 18.550 12.910 9.796 1.00 38.72 123 ALA A N 1
ATOM 903 C CA . ALA A 1 123 ? 18.702 14.282 10.237 1.00 38.72 123 ALA A CA 1
ATOM 904 C C . ALA A 1 123 ? 18.881 15.197 9.018 1.00 38.72 123 ALA A C 1
ATOM 906 O O . ALA A 1 123 ? 19.664 14.900 8.115 1.00 38.72 123 ALA A O 1
ATOM 907 N N . ARG A 1 124 ? 18.149 16.316 9.001 1.00 36.62 124 ARG A N 1
ATOM 908 C CA . ARG A 1 124 ? 18.345 17.369 8.001 1.00 36.62 124 ARG A CA 1
ATOM 909 C C . ARG A 1 124 ? 19.825 17.782 8.008 1.00 36.62 124 ARG A C 1
ATOM 911 O O . ARG A 1 124 ? 20.341 18.047 9.098 1.00 36.62 124 ARG A O 1
ATOM 918 N N . PRO A 1 125 ? 20.510 17.883 6.856 1.00 34.69 125 PRO A N 1
ATOM 919 C CA . PRO A 1 125 ? 21.813 18.526 6.830 1.00 34.69 125 PRO A CA 1
ATOM 920 C C . PRO A 1 125 ? 21.633 19.974 7.294 1.00 34.69 125 PRO A C 1
ATOM 922 O O . PRO A 1 125 ? 20.794 20.709 6.769 1.00 34.69 125 PRO A O 1
ATOM 925 N N . ARG A 1 126 ? 22.384 20.369 8.327 1.00 41.78 126 ARG A N 1
ATOM 926 C CA . ARG A 1 126 ? 22.514 21.776 8.701 1.00 41.78 126 ARG A CA 1
ATOM 927 C C . ARG A 1 126 ? 23.227 22.4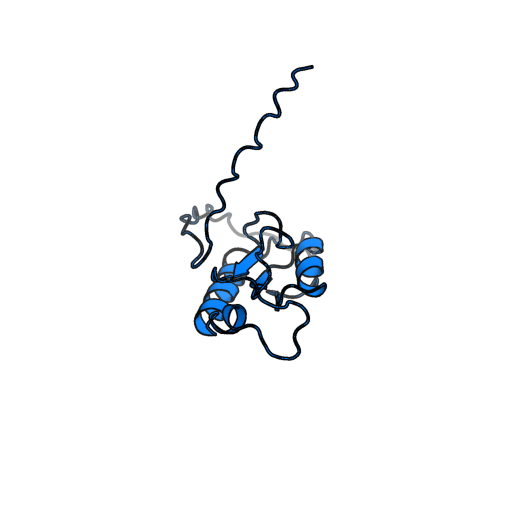59 7.541 1.00 41.78 126 ARG A C 1
ATOM 929 O O . ARG A 1 126 ? 24.391 22.173 7.288 1.00 41.78 126 ARG A O 1
ATOM 936 N N . THR A 1 127 ? 22.528 23.329 6.828 1.00 43.81 127 THR A N 1
ATOM 937 C CA . THR A 1 127 ? 23.162 24.315 5.958 1.00 43.81 127 THR A CA 1
ATOM 938 C C . THR A 1 127 ? 23.941 25.271 6.851 1.00 43.81 127 THR A C 1
ATOM 940 O O . THR A 1 127 ? 23.352 26.133 7.502 1.00 43.81 127 THR A O 1
ATOM 943 N N . THR A 1 128 ? 25.255 25.082 6.934 1.00 45.91 128 THR A N 1
ATOM 944 C CA . THR A 1 128 ? 26.172 26.122 7.395 1.00 45.91 128 THR A CA 1
ATOM 945 C C . THR A 1 128 ? 26.159 27.199 6.317 1.00 45.91 128 THR A C 1
ATOM 947 O O . THR A 1 128 ? 26.615 26.966 5.201 1.00 45.91 128 THR A O 1
ATOM 950 N N . GLY A 1 129 ? 25.527 28.332 6.612 1.00 36.94 129 GLY A N 1
ATOM 951 C CA . GLY A 1 129 ? 25.682 29.531 5.804 1.00 36.94 129 GLY A CA 1
ATOM 952 C C . GLY A 1 129 ? 27.036 30.150 6.123 1.00 36.94 129 GLY A C 1
ATOM 953 O O . GLY A 1 129 ? 27.239 30.600 7.246 1.00 36.94 129 GLY A O 1
ATOM 954 N N . GLU A 1 130 ? 27.936 30.150 5.147 1.00 39.19 130 GLU A N 1
ATOM 955 C CA . GLU A 1 130 ? 29.036 31.107 5.053 1.00 39.19 130 GLU A CA 1
ATOM 956 C C . GLU A 1 130 ? 28.816 31.938 3.786 1.00 39.19 130 GLU A C 1
ATOM 958 O O . GLU A 1 130 ? 28.748 31.398 2.679 1.00 39.19 130 GLU A O 1
ATOM 963 N N . VAL A 1 131 ? 28.673 33.245 3.996 1.00 46.84 131 VAL A N 1
ATOM 964 C CA . VAL A 1 131 ? 29.136 34.344 3.138 1.00 46.84 131 VAL A CA 1
ATOM 965 C C . VAL A 1 131 ? 29.551 35.480 4.056 1.00 46.84 131 VAL A C 1
ATOM 967 O O . VAL A 1 131 ? 28.811 35.726 5.037 1.00 46.84 131 VAL A O 1
#

Radius of gyration: 19.16 Å; chains: 1; bounding box: 58×47×55 Å

pLDDT: mean 76.45, std 24.79, range [33.62, 98.25]

Foldseek 3Di:
DLPDLEAEEELDPVQVVCLVSLRQYEYQYAQDDLVVRNHDDDQRYHYAWDDDHHDDPPDPDDHVRSVVCDPVNRVLSRVSNNVVPPDPPPPDDPDDDDDDDDDDDDPPDDDPRPRHDDDPDDDDPPPPDDD

Sequence (131 aa):
IAQAAVLISGDTGTAHLATAHATPSVTLFGPVPPRLWGPPPSERHTALWHPGPPGDPHGTEPDPLLLRIGVEEVVEAALWQDREVAPMPRAAEADGAAGASAGRPRRRRRVRAPGAVPYHGAARPRTTGEV